Protein AF-A0A1V4S0Z2-F1 (afdb_monomer)

Sequence (127 aa):
MTGLERYRDAIRDYSRVIELDPMSGGSYNNLAWLLATARDPRYRDCKKAIALARKALEIGKNGAWIDTLAAAHAECGAFKEAIKIEKEAYGKSNPPNKNFLKRLHMYKKRMSYAQLHENGNLSRKIL

Secondary structure (DSSP, 8-state):
--HHHHHHHHHHHHHHHHHH-TT-HHHHHHHHHHHHH-SSGGG--HHHHHHHHHHHHHH---HHHHHHHHHHHHHTT-HHHHHHHHHHHHHT-SS--HHHHHHHHHHHTT--HHHHHHHHHHTTS--

Mean predicted aligned error: 4.95 Å

Radius of gyration: 14.75 Å; Cα contacts (8 Å, |Δi|>4): 180; chains: 1; bounding box: 45×26×34 Å

Nearest PDB structures (foldseek):
  7bev-assembly1_A  TM=8.704E-01  e=2.201E-01  Homo sapiens
  7dkh-assembly2_E  TM=8.046E-01  e=1.710E-01  Saccharomyces cerevisiae S288C
  7xn7-assembly1_q  TM=7.884E-01  e=2.315E-01  Komagataella phaffii
  8sxg-assembly1_C  TM=7.238E-01  e=2.201E-01  Pseudomonas aeruginosa
  3ly8-assembly1_A-2  TM=4.702E-01  e=3.539E+00  Escherichia coli str. K-12 substr. MG1655

pLDDT: mean 90.62, std 14.02, range [41.09, 98.81]

Solvent-accessible surface area (backbone atoms only — not comparable to full-atom values): 6378 Å² total; per-residue (Å²): 132,59,78,67,57,54,51,56,51,48,50,51,52,32,52,51,45,39,74,76,36,82,78,43,29,67,38,30,30,54,47,10,38,43,19,21,47,34,78,54,68,91,56,45,38,27,69,59,8,36,55,28,15,51,52,12,48,75,67,48,83,52,31,72,48,38,36,32,31,14,44,5,30,26,52,65,66,40,26,72,60,14,37,57,36,23,51,53,15,34,74,59,33,82,76,73,45,66,66,42,55,53,49,38,53,33,25,75,70,71,42,33,56,52,55,54,47,51,54,59,49,54,65,64,72,79,112

Foldseek 3Di:
DPVVVVLVVLLVVLVVCCVVPVLPLVSLQVLLLCLLQPLDVVSHDLVSSLVSLVSSVVNDDALSSLLSNLSSCLSVLVLVVSLVSLVVSQVRDVVGDVVSVVVNVCSVVSHHNNNVSVVVVVVVVVD

Structure (mmCIF, N/CA/C/O backbone):
data_AF-A0A1V4S0Z2-F1
#
_entry.id   AF-A0A1V4S0Z2-F1
#
loop_
_atom_site.group_PDB
_atom_site.id
_atom_site.type_symbol
_atom_site.label_atom_id
_atom_site.label_alt_id
_atom_site.label_comp_id
_atom_site.label_asym_id
_atom_site.label_entity_id
_atom_site.label_seq_id
_atom_site.pdbx_PDB_ins_code
_atom_site.Cartn_x
_atom_site.Cartn_y
_atom_site.Cartn_z
_atom_site.occupancy
_atom_site.B_iso_or_equiv
_atom_site.auth_seq_id
_atom_site.auth_comp_id
_atom_site.auth_asym_id
_atom_site.auth_atom_id
_atom_site.pdbx_PDB_model_num
ATOM 1 N N . MET A 1 1 ? -11.683 11.457 -20.733 1.00 47.56 1 MET A N 1
ATOM 2 C CA . MET A 1 1 ? -11.264 10.243 -20.011 1.00 47.56 1 MET A CA 1
ATOM 3 C C . MET A 1 1 ? -11.962 10.162 -18.671 1.00 47.56 1 MET A C 1
ATOM 5 O O . MET A 1 1 ? -11.766 11.034 -17.827 1.00 47.56 1 MET A O 1
ATOM 9 N N . THR A 1 2 ? -12.808 9.154 -18.480 1.00 56.75 2 THR A N 1
ATOM 10 C CA . THR A 1 2 ? -13.411 8.899 -17.161 1.00 56.75 2 THR A CA 1
ATOM 11 C C . THR A 1 2 ? -12.348 8.335 -16.209 1.00 56.75 2 THR A C 1
ATOM 13 O O . THR A 1 2 ? -11.296 7.864 -16.642 1.00 56.75 2 THR A O 1
ATOM 16 N N . GLY A 1 3 ? -12.594 8.346 -14.896 1.00 61.47 3 GLY A N 1
ATOM 17 C CA . GLY A 1 3 ? -11.672 7.723 -13.932 1.00 61.47 3 GLY A CA 1
ATOM 18 C C . GLY A 1 3 ? -11.399 6.230 -14.200 1.00 61.47 3 GLY A C 1
ATOM 19 O O . GLY A 1 3 ? -10.380 5.718 -13.753 1.00 61.47 3 GLY A O 1
ATOM 20 N N . LEU A 1 4 ? -12.273 5.552 -14.957 1.00 61.75 4 LEU A N 1
ATOM 21 C CA . LEU A 1 4 ? -12.174 4.129 -15.295 1.00 61.75 4 LEU A CA 1
ATOM 22 C C . LEU A 1 4 ? -11.071 3.826 -16.311 1.00 61.75 4 LEU A C 1
ATOM 24 O O . LEU A 1 4 ? -10.315 2.877 -16.115 1.00 61.75 4 LEU A O 1
ATOM 28 N N . GLU A 1 5 ? -10.974 4.629 -17.371 1.00 72.69 5 GLU A N 1
ATOM 29 C CA . GLU A 1 5 ? -9.925 4.487 -18.391 1.00 72.69 5 GLU A CA 1
ATOM 30 C C . GLU A 1 5 ? -8.553 4.698 -17.748 1.00 72.69 5 GLU A C 1
ATOM 32 O O . GLU A 1 5 ? -7.651 3.879 -17.900 1.00 72.69 5 GLU A O 1
ATOM 37 N N . ARG A 1 6 ? -8.460 5.697 -16.861 1.00 82.06 6 ARG A N 1
ATOM 38 C CA . ARG A 1 6 ? -7.227 6.021 -16.138 1.00 82.06 6 ARG A CA 1
ATOM 39 C C . ARG A 1 6 ? -6.715 4.886 -15.248 1.00 82.06 6 ARG A C 1
ATOM 41 O O . ARG A 1 6 ? -5.504 4.736 -15.140 1.00 82.06 6 ARG A O 1
ATOM 48 N N . TYR A 1 7 ? -7.587 4.101 -14.605 1.00 90.44 7 TYR A N 1
ATOM 49 C CA . TYR A 1 7 ? -7.133 2.963 -13.791 1.00 90.44 7 TYR A CA 1
ATOM 50 C C . TYR A 1 7 ? -6.577 1.832 -14.649 1.00 90.44 7 TYR A C 1
ATOM 52 O O . TYR A 1 7 ? -5.514 1.301 -14.337 1.00 90.44 7 TYR A O 1
ATOM 60 N N . ARG A 1 8 ? -7.274 1.476 -15.733 1.00 93.00 8 ARG A N 1
ATOM 61 C CA . ARG A 1 8 ? -6.828 0.417 -16.643 1.00 93.00 8 ARG A CA 1
ATOM 62 C C . ARG A 1 8 ? -5.501 0.777 -17.305 1.00 93.00 8 ARG A C 1
ATOM 64 O O . ARG A 1 8 ? -4.593 -0.051 -17.301 1.00 93.00 8 ARG A O 1
ATOM 71 N N . ASP A 1 9 ? -5.392 1.995 -17.831 1.00 93.69 9 ASP A N 1
ATOM 72 C CA . ASP A 1 9 ? -4.164 2.473 -18.466 1.00 93.69 9 ASP A CA 1
ATOM 73 C C . ASP A 1 9 ? -3.010 2.509 -17.461 1.00 93.69 9 ASP A C 1
ATOM 75 O O . ASP A 1 9 ? -1.963 1.932 -17.726 1.00 93.69 9 ASP A O 1
ATOM 79 N N . ALA A 1 10 ? -3.226 3.043 -16.254 1.00 94.88 10 ALA A N 1
ATOM 80 C CA . ALA A 1 10 ? -2.191 3.054 -15.222 1.00 94.88 10 ALA A CA 1
ATOM 81 C C . ALA A 1 10 ? -1.739 1.641 -14.813 1.00 94.88 10 ALA A C 1
ATOM 83 O O . ALA A 1 10 ? -0.545 1.407 -14.639 1.00 94.88 10 ALA A O 1
ATOM 84 N N . ILE A 1 11 ? -2.665 0.683 -14.676 1.00 96.56 11 ILE A N 1
ATOM 85 C CA . ILE A 1 11 ? -2.306 -0.714 -14.387 1.00 96.56 11 ILE A CA 1
ATOM 86 C C . ILE A 1 11 ? -1.428 -1.277 -15.503 1.00 96.56 11 ILE A C 1
ATOM 88 O O . ILE A 1 11 ? -0.401 -1.889 -15.203 1.00 96.56 11 ILE A O 1
ATOM 92 N N . ARG A 1 12 ? -1.810 -1.075 -16.771 1.00 96.69 12 ARG A N 1
ATOM 93 C CA . ARG A 1 12 ? -1.026 -1.533 -17.924 1.00 96.69 12 ARG A CA 1
ATOM 94 C C . ARG A 1 12 ? 0.363 -0.903 -17.913 1.00 96.69 12 ARG A C 1
ATOM 96 O O . ARG A 1 12 ? 1.349 -1.624 -18.020 1.00 96.69 12 ARG A O 1
ATOM 103 N N . ASP A 1 13 ? 0.437 0.410 -17.745 1.00 97.31 13 ASP A N 1
ATOM 104 C CA . ASP A 1 13 ? 1.681 1.161 -17.866 1.00 97.31 13 ASP A CA 1
ATOM 105 C C . ASP A 1 13 ? 2.660 0.797 -16.738 1.00 97.31 13 ASP A C 1
ATOM 107 O O . ASP A 1 13 ? 3.814 0.474 -17.015 1.00 97.31 13 ASP A O 1
ATOM 111 N N . TYR A 1 14 ? 2.208 0.721 -15.477 1.00 97.81 14 TYR A N 1
ATOM 112 C CA . TYR A 1 14 ? 3.071 0.262 -14.379 1.00 97.81 14 TYR A CA 1
ATOM 113 C C . TYR A 1 14 ? 3.495 -1.198 -14.536 1.00 97.81 14 TYR A C 1
ATOM 115 O O . TYR A 1 14 ? 4.643 -1.527 -14.246 1.00 97.81 14 TYR A O 1
ATOM 123 N N . SER A 1 15 ? 2.596 -2.069 -15.009 1.00 97.62 15 SER A N 1
ATOM 124 C CA . SER A 1 15 ? 2.943 -3.474 -15.266 1.00 97.62 15 SER A CA 1
ATOM 125 C C . SER A 1 15 ? 4.021 -3.575 -16.344 1.00 97.62 15 SER A C 1
ATOM 127 O O . SER A 1 15 ? 4.988 -4.311 -16.173 1.00 97.62 15 SER A O 1
ATOM 129 N N . ARG A 1 16 ? 3.918 -2.765 -17.405 1.00 98.12 16 ARG A N 1
ATOM 130 C CA . ARG A 1 16 ? 4.915 -2.725 -18.473 1.00 98.12 16 ARG A CA 1
ATOM 131 C C . ARG A 1 16 ? 6.270 -2.211 -17.991 1.00 98.12 16 ARG A C 1
ATOM 133 O O . ARG A 1 16 ? 7.293 -2.755 -18.391 1.00 98.12 16 ARG A O 1
ATOM 140 N N . VAL A 1 17 ? 6.296 -1.196 -17.126 1.00 97.50 17 VAL A N 1
ATOM 141 C CA . VAL A 1 17 ? 7.556 -0.725 -16.530 1.00 97.50 17 VAL A CA 1
ATOM 142 C C . VAL A 1 17 ? 8.188 -1.814 -15.670 1.00 97.50 17 VAL A C 1
ATOM 144 O O . VAL A 1 17 ? 9.385 -2.020 -15.777 1.00 97.50 17 VAL A O 1
ATOM 147 N N . ILE A 1 18 ? 7.407 -2.548 -14.875 1.00 98.00 18 ILE A N 1
ATOM 148 C CA . ILE A 1 18 ? 7.921 -3.656 -14.053 1.00 98.00 18 ILE A CA 1
ATOM 149 C C . ILE A 1 18 ? 8.520 -4.780 -14.915 1.00 98.00 18 ILE A C 1
ATOM 151 O O . ILE A 1 18 ? 9.538 -5.356 -14.542 1.00 98.00 18 ILE A O 1
ATOM 155 N N . GLU A 1 19 ? 7.909 -5.092 -16.061 1.00 97.56 19 GLU A N 1
ATOM 156 C CA . GLU A 1 19 ? 8.458 -6.065 -17.016 1.00 97.56 19 GLU A CA 1
ATOM 157 C C . GLU A 1 19 ? 9.792 -5.608 -17.620 1.00 97.56 19 GLU A C 1
ATOM 159 O O . GLU A 1 19 ? 10.689 -6.425 -17.814 1.00 97.56 19 GLU A O 1
ATOM 164 N N . LEU A 1 20 ? 9.910 -4.317 -17.944 1.0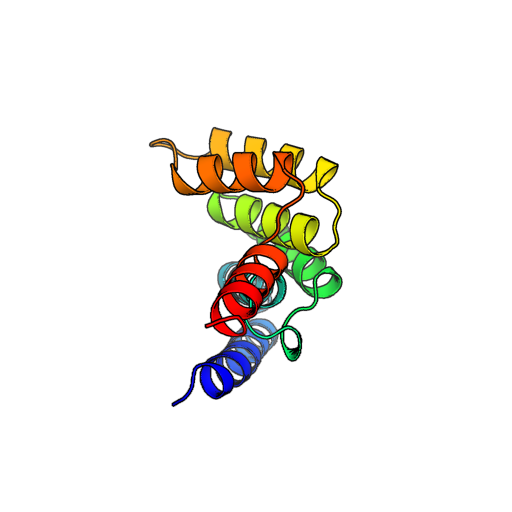0 98.12 20 LEU A N 1
ATOM 165 C CA . LEU A 1 20 ? 11.100 -3.740 -18.575 1.00 98.12 20 LEU A CA 1
ATOM 166 C C . LEU A 1 20 ? 12.223 -3.446 -17.570 1.00 98.12 20 LEU A C 1
ATOM 168 O O . LEU A 1 20 ? 13.396 -3.585 -17.903 1.00 98.12 20 LEU A O 1
ATOM 172 N N . ASP A 1 21 ? 11.862 -3.044 -16.356 1.00 96.81 21 ASP A N 1
ATOM 173 C CA . ASP A 1 21 ? 12.754 -2.729 -15.245 1.00 96.81 21 ASP A CA 1
ATOM 174 C C . ASP A 1 21 ? 12.221 -3.355 -13.939 1.00 96.81 21 ASP A C 1
ATOM 176 O O . ASP A 1 21 ? 11.485 -2.721 -13.166 1.00 96.81 21 ASP A O 1
ATOM 180 N N . PRO A 1 22 ? 12.633 -4.600 -13.637 1.00 96.88 22 PRO A N 1
ATOM 181 C CA . PRO A 1 22 ? 12.268 -5.281 -12.398 1.00 96.88 22 PRO A CA 1
ATOM 182 C C . PRO A 1 22 ? 12.822 -4.626 -11.124 1.00 96.88 22 PRO A C 1
ATOM 184 O O . PRO A 1 22 ? 12.429 -5.035 -10.029 1.00 96.88 22 PRO A O 1
ATOM 187 N N . MET A 1 23 ? 13.708 -3.630 -11.238 1.00 97.25 23 MET A N 1
ATOM 188 C CA . MET A 1 23 ? 14.247 -2.853 -10.118 1.00 97.25 23 MET A CA 1
ATOM 189 C C . MET A 1 23 ? 13.499 -1.528 -9.908 1.00 97.25 23 MET A C 1
ATOM 191 O O . MET A 1 23 ? 13.847 -0.748 -9.019 1.00 97.25 23 MET A O 1
ATOM 195 N N . SER A 1 24 ? 12.414 -1.289 -10.649 1.00 96.44 24 SER A N 1
ATOM 196 C CA . SER A 1 24 ? 11.587 -0.089 -10.524 1.00 96.44 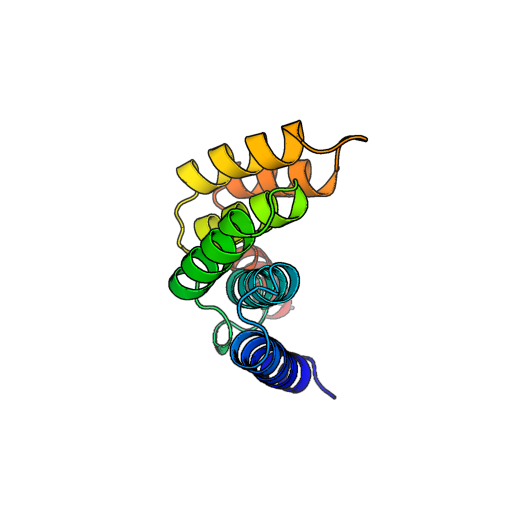24 SER A CA 1
ATOM 197 C C . SER A 1 24 ? 10.688 -0.120 -9.277 1.00 96.44 24 SER A C 1
ATOM 199 O O . SER A 1 24 ? 9.469 -0.301 -9.357 1.00 96.44 24 SER A O 1
ATOM 201 N N . GLY A 1 25 ? 11.265 0.092 -8.088 1.00 97.25 25 GLY A N 1
ATOM 202 C CA . GLY A 1 25 ? 10.531 0.070 -6.809 1.00 97.25 25 GLY A CA 1
ATOM 203 C C . GLY A 1 25 ? 9.342 1.043 -6.760 1.00 97.25 25 GLY A C 1
ATOM 204 O O . GLY A 1 25 ? 8.285 0.718 -6.217 1.00 97.25 25 GLY A O 1
ATOM 205 N N . GLY A 1 26 ? 9.467 2.203 -7.413 1.00 97.12 26 GLY A N 1
ATOM 206 C CA . GLY A 1 26 ? 8.376 3.170 -7.542 1.00 97.12 26 GLY A CA 1
ATOM 207 C C . GLY A 1 26 ? 7.169 2.626 -8.313 1.00 97.12 26 GLY A C 1
ATOM 208 O O . GLY A 1 26 ? 6.033 2.868 -7.908 1.00 97.12 26 GLY A O 1
ATOM 209 N N . SER A 1 27 ? 7.390 1.843 -9.372 1.00 97.94 27 SER A N 1
ATOM 210 C CA . SER A 1 27 ? 6.310 1.254 -10.179 1.00 97.94 27 SER A CA 1
ATOM 211 C C . SER A 1 27 ? 5.574 0.155 -9.419 1.00 97.94 27 SER A C 1
ATOM 213 O O . SER A 1 27 ? 4.342 0.134 -9.414 1.00 97.94 27 SER A O 1
ATOM 215 N N . TYR A 1 28 ? 6.310 -0.689 -8.684 1.00 98.62 28 TYR A N 1
ATOM 216 C CA . TYR A 1 28 ? 5.716 -1.645 -7.745 1.00 98.62 28 TYR A CA 1
ATOM 217 C C . TYR A 1 28 ? 4.840 -0.942 -6.705 1.00 98.62 28 TYR A C 1
ATOM 219 O O . TYR A 1 28 ? 3.692 -1.338 -6.496 1.00 98.62 28 TYR A O 1
ATOM 227 N N . ASN A 1 29 ? 5.350 0.131 -6.093 1.00 98.56 29 ASN A N 1
ATOM 228 C CA . ASN A 1 29 ? 4.606 0.910 -5.110 1.00 98.56 29 ASN A CA 1
ATOM 229 C C . ASN A 1 29 ? 3.338 1.539 -5.706 1.00 98.56 29 ASN A C 1
ATOM 231 O O . ASN A 1 29 ? 2.260 1.425 -5.130 1.00 98.56 29 ASN A O 1
ATOM 235 N N . ASN A 1 30 ? 3.444 2.192 -6.863 1.00 98.00 30 ASN A N 1
ATOM 236 C CA . ASN A 1 30 ? 2.313 2.887 -7.474 1.00 98.00 30 ASN A CA 1
ATOM 237 C C . ASN A 1 30 ? 1.210 1.918 -7.908 1.00 98.00 30 ASN A C 1
ATOM 239 O O . ASN A 1 30 ? 0.027 2.199 -7.698 1.00 98.00 30 ASN A O 1
ATOM 243 N N . LEU A 1 31 ? 1.586 0.757 -8.453 1.00 98.31 31 LEU A N 1
ATOM 244 C CA . LEU A 1 31 ? 0.629 -0.291 -8.781 1.00 98.31 31 LEU A CA 1
ATOM 245 C C . LEU A 1 31 ? -0.017 -0.869 -7.516 1.00 98.31 31 LEU A C 1
ATOM 247 O O . LEU A 1 31 ? -1.234 -1.031 -7.478 1.00 98.31 31 LEU A O 1
ATOM 251 N N . ALA A 1 32 ? 0.763 -1.120 -6.460 1.00 98.56 32 ALA A N 1
ATOM 252 C CA . ALA A 1 32 ? 0.233 -1.582 -5.179 1.00 98.56 32 ALA A CA 1
ATOM 253 C C . ALA A 1 32 ? -0.772 -0.590 -4.576 1.00 98.56 32 ALA A C 1
ATOM 255 O O . ALA A 1 32 ? -1.860 -0.985 -4.161 1.00 98.56 32 ALA A O 1
ATOM 256 N N . TRP A 1 33 ? -0.438 0.703 -4.575 1.00 97.75 33 TRP A N 1
ATOM 257 C CA . TRP A 1 33 ? -1.315 1.762 -4.083 1.00 97.75 33 TRP A CA 1
ATOM 258 C C . TRP A 1 33 ? -2.627 1.819 -4.865 1.00 97.75 33 TRP A C 1
ATOM 260 O O . TRP A 1 33 ? -3.701 1.891 -4.265 1.00 97.75 33 TRP A O 1
ATOM 270 N N . LEU A 1 34 ? -2.563 1.741 -6.198 1.00 96.88 34 LEU A N 1
ATOM 271 C CA . LEU A 1 34 ? -3.749 1.712 -7.053 1.00 96.88 34 LEU A CA 1
ATOM 272 C C . LEU A 1 34 ? -4.637 0.514 -6.703 1.00 96.88 34 LEU A C 1
ATOM 274 O O . LEU A 1 34 ? -5.818 0.700 -6.417 1.00 96.88 34 LEU A O 1
ATOM 278 N N . LEU A 1 35 ? -4.066 -0.691 -6.657 1.00 97.31 35 LEU A N 1
ATOM 279 C CA . LEU A 1 35 ? -4.809 -1.920 -6.368 1.00 97.31 35 LEU A CA 1
ATOM 280 C C . LEU A 1 35 ? -5.359 -1.975 -4.932 1.00 97.31 35 LEU A C 1
ATOM 282 O O . LEU A 1 35 ? -6.319 -2.696 -4.677 1.00 97.31 35 LEU A O 1
ATOM 286 N N . ALA A 1 36 ? -4.789 -1.222 -3.990 1.00 97.06 36 ALA A N 1
ATOM 287 C CA . ALA A 1 36 ? -5.302 -1.123 -2.623 1.00 97.06 36 ALA A CA 1
ATOM 288 C C . ALA A 1 36 ? -6.392 -0.051 -2.456 1.00 97.06 36 ALA A C 1
ATOM 290 O O . ALA A 1 36 ? -7.238 -0.163 -1.572 1.00 97.06 36 ALA A O 1
ATOM 291 N N . THR A 1 37 ? -6.364 1.015 -3.262 1.00 94.56 37 THR A N 1
ATOM 292 C CA . THR A 1 37 ? -7.145 2.239 -2.993 1.00 94.56 37 THR A CA 1
ATOM 293 C C . THR A 1 37 ? -8.100 2.645 -4.111 1.00 94.56 37 THR A C 1
ATOM 295 O O . THR A 1 37 ? -8.808 3.644 -3.970 1.00 94.56 37 THR A O 1
ATOM 298 N N . ALA A 1 38 ? -8.158 1.894 -5.216 1.00 93.25 38 ALA A N 1
ATOM 299 C CA . ALA A 1 38 ? -9.042 2.207 -6.332 1.00 93.25 38 ALA A CA 1
ATOM 300 C C . ALA A 1 38 ? -10.500 2.358 -5.873 1.00 93.25 38 ALA A C 1
ATOM 302 O O . ALA A 1 38 ? -11.058 1.517 -5.165 1.00 93.25 38 ALA A O 1
ATOM 303 N N . ARG A 1 39 ? -11.151 3.439 -6.315 1.00 89.62 39 ARG A N 1
ATOM 304 C CA . ARG A 1 39 ? -12.547 3.714 -5.956 1.00 89.62 39 ARG A CA 1
ATOM 305 C C . ARG A 1 39 ? -13.499 2.650 -6.493 1.00 89.62 39 ARG A C 1
ATOM 307 O O . ARG A 1 39 ? -14.477 2.309 -5.833 1.00 89.62 39 ARG A O 1
ATOM 314 N N . ASP A 1 40 ? -13.217 2.152 -7.690 1.00 88.44 40 ASP A N 1
ATOM 315 C CA . ASP A 1 40 ? -13.978 1.078 -8.314 1.00 88.44 40 ASP A CA 1
ATOM 316 C C . ASP A 1 40 ? -13.454 -0.285 -7.820 1.00 88.44 40 ASP A C 1
ATOM 318 O O . ASP A 1 40 ? -12.275 -0.587 -8.038 1.00 88.44 40 ASP A O 1
ATOM 322 N N . PRO A 1 41 ? -14.308 -1.110 -7.183 1.00 89.81 41 PRO A N 1
ATOM 323 C CA . PRO A 1 41 ? -13.922 -2.416 -6.655 1.00 89.81 41 PRO A CA 1
ATOM 324 C C . PRO A 1 41 ? -13.303 -3.359 -7.690 1.00 89.81 41 PRO A C 1
ATOM 326 O O . PRO A 1 41 ? -12.494 -4.202 -7.324 1.00 89.81 41 PRO A O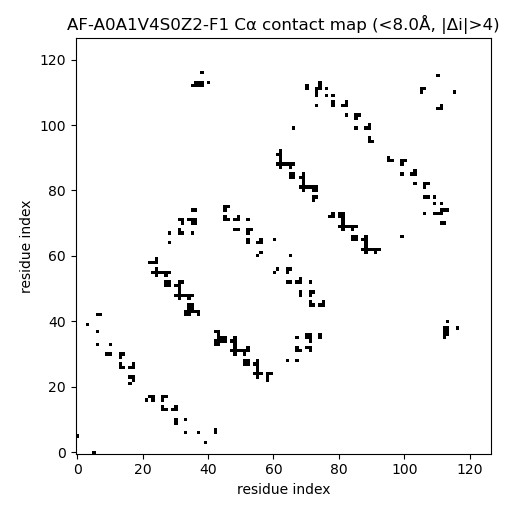 1
ATOM 329 N N . ARG A 1 42 ? -13.628 -3.209 -8.982 1.00 91.88 42 ARG A N 1
ATOM 330 C CA . ARG A 1 42 ? -13.102 -4.075 -10.054 1.00 91.88 42 ARG A CA 1
ATOM 331 C C . ARG A 1 42 ? -11.592 -3.962 -10.244 1.00 91.88 42 ARG A C 1
ATOM 333 O O . ARG A 1 42 ? -10.990 -4.854 -10.830 1.00 91.88 42 ARG A O 1
ATOM 340 N N . TYR A 1 43 ? -10.996 -2.862 -9.789 1.00 94.25 43 TYR A N 1
ATOM 341 C CA . TYR A 1 43 ? -9.554 -2.634 -9.853 1.00 94.25 43 TYR A CA 1
ATOM 342 C C . TYR A 1 43 ? -8.866 -2.835 -8.505 1.00 94.25 43 TYR A C 1
ATOM 344 O O . TYR A 1 43 ? -7.670 -2.572 -8.403 1.00 94.25 43 TYR A O 1
ATOM 352 N N . ARG A 1 44 ? -9.593 -3.273 -7.469 1.00 94.12 44 ARG A N 1
ATOM 353 C CA . ARG A 1 44 ? -8.986 -3.596 -6.182 1.00 94.12 44 ARG A CA 1
ATOM 354 C C . ARG A 1 44 ? -8.576 -5.059 -6.138 1.00 94.12 44 ARG A C 1
ATOM 356 O O . ARG A 1 44 ? -9.354 -5.947 -6.465 1.00 94.12 44 ARG A O 1
ATOM 363 N N . ASP A 1 45 ? -7.346 -5.297 -5.705 1.00 97.38 45 ASP A N 1
ATOM 364 C CA . ASP A 1 45 ? -6.810 -6.631 -5.447 1.00 97.38 45 ASP A CA 1
ATOM 365 C C . ASP A 1 45 ? -5.817 -6.528 -4.295 1.00 97.38 45 ASP A C 1
ATOM 367 O O . ASP A 1 45 ? -4.637 -6.211 -4.468 1.00 97.38 45 ASP A O 1
ATOM 371 N N . CYS A 1 46 ? -6.321 -6.770 -3.089 1.00 97.50 46 CYS A N 1
ATOM 372 C CA . CYS A 1 46 ? -5.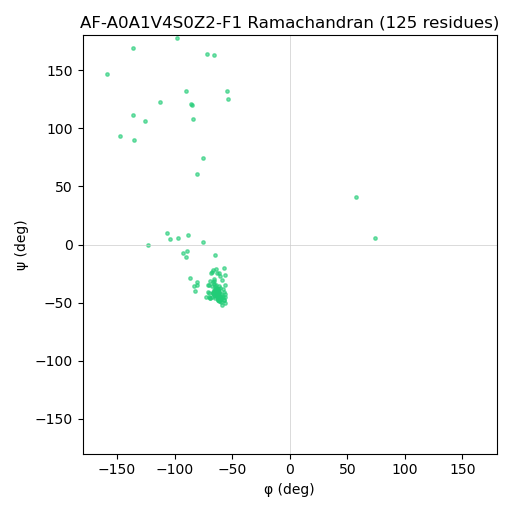550 -6.567 -1.875 1.00 97.50 46 CYS A CA 1
ATOM 373 C C . CYS A 1 46 ? -4.360 -7.542 -1.775 1.00 97.50 46 CYS A C 1
ATOM 375 O O . CYS A 1 46 ? -3.286 -7.166 -1.304 1.00 97.50 46 CYS A O 1
ATOM 377 N N . LYS A 1 47 ? -4.498 -8.779 -2.279 1.00 98.50 47 LYS A N 1
ATOM 378 C CA . LYS A 1 47 ? -3.429 -9.789 -2.231 1.00 98.50 47 LYS A CA 1
ATOM 379 C C . LYS A 1 47 ? -2.290 -9.398 -3.163 1.00 98.50 47 LYS A C 1
ATOM 381 O O . LYS A 1 47 ? -1.128 -9.408 -2.751 1.00 98.50 47 LYS A O 1
ATOM 386 N N . LYS A 1 48 ? -2.624 -8.994 -4.391 1.00 98.56 48 LYS A N 1
ATOM 387 C CA . LYS A 1 48 ? -1.639 -8.493 -5.353 1.00 98.56 48 LYS A CA 1
ATOM 388 C C . LYS A 1 48 ? -1.000 -7.194 -4.866 1.00 98.56 48 LYS A C 1
ATOM 390 O O . LYS A 1 48 ? 0.217 -7.051 -4.964 1.00 98.56 48 LYS A O 1
ATOM 395 N N . ALA A 1 49 ? -1.776 -6.290 -4.268 1.00 98.69 49 ALA A N 1
ATOM 396 C CA . ALA A 1 49 ? -1.255 -5.063 -3.671 1.00 98.69 49 ALA A CA 1
ATOM 397 C C . ALA A 1 49 ? -0.223 -5.344 -2.565 1.00 98.69 49 ALA A C 1
ATOM 399 O O . ALA A 1 49 ? 0.843 -4.733 -2.568 1.00 98.69 49 ALA A O 1
ATOM 400 N N . ILE A 1 50 ? -0.481 -6.303 -1.664 1.00 98.81 50 ILE A N 1
ATOM 401 C CA . ILE A 1 50 ? 0.485 -6.698 -0.623 1.00 98.81 50 ILE A CA 1
ATOM 402 C C . ILE A 1 50 ? 1.778 -7.227 -1.253 1.00 98.81 50 ILE A C 1
ATOM 404 O O . ILE A 1 50 ? 2.863 -6.824 -0.835 1.00 98.81 50 ILE A O 1
ATOM 408 N N . ALA A 1 51 ? 1.681 -8.114 -2.248 1.00 98.75 51 ALA A N 1
ATOM 409 C CA . ALA A 1 51 ? 2.855 -8.692 -2.902 1.00 98.75 51 ALA A CA 1
ATOM 410 C C . ALA A 1 51 ? 3.724 -7.613 -3.571 1.00 98.75 51 ALA A C 1
ATOM 412 O O . ALA A 1 51 ? 4.934 -7.560 -3.354 1.00 98.75 51 ALA A O 1
ATOM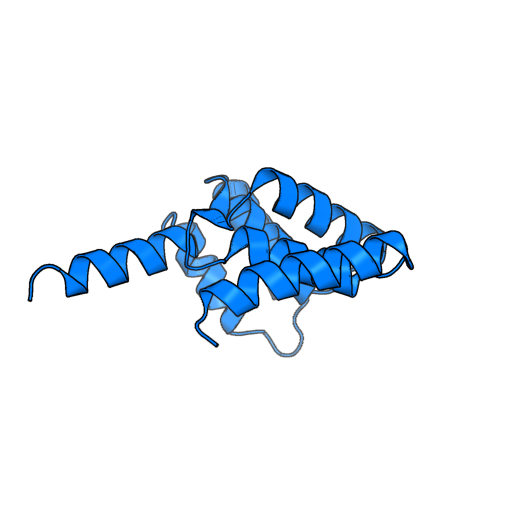 413 N N . LEU A 1 52 ? 3.098 -6.703 -4.319 1.00 98.75 52 LEU A N 1
ATOM 414 C CA . LEU A 1 52 ? 3.786 -5.604 -4.995 1.00 98.75 52 LEU A CA 1
ATOM 415 C C . LEU A 1 52 ? 4.381 -4.597 -4.001 1.00 98.75 52 LEU A C 1
ATOM 417 O O . LEU A 1 52 ? 5.526 -4.186 -4.165 1.00 98.75 52 LEU A O 1
ATOM 421 N N . ALA A 1 53 ? 3.656 -4.239 -2.936 1.00 98.75 53 ALA A N 1
ATOM 422 C CA . ALA A 1 53 ? 4.167 -3.339 -1.903 1.00 98.75 53 ALA A CA 1
ATOM 423 C C . ALA A 1 53 ? 5.380 -3.938 -1.174 1.00 98.75 53 ALA A C 1
ATOM 425 O O . ALA A 1 53 ? 6.349 -3.233 -0.902 1.00 98.75 53 ALA A O 1
ATOM 426 N N . ARG A 1 54 ? 5.369 -5.250 -0.896 1.00 98.56 54 ARG A N 1
ATOM 427 C CA . ARG A 1 54 ? 6.545 -5.949 -0.353 1.00 98.56 54 ARG A CA 1
ATOM 428 C C . ARG A 1 54 ? 7.716 -5.894 -1.322 1.00 98.56 54 ARG A C 1
ATOM 430 O O . ARG A 1 54 ? 8.817 -5.571 -0.889 1.00 98.56 54 ARG A O 1
ATOM 437 N N . LYS A 1 55 ? 7.470 -6.114 -2.616 1.00 98.44 55 LYS A N 1
ATOM 438 C CA . LYS A 1 55 ? 8.526 -6.038 -3.626 1.00 98.44 55 LYS A CA 1
ATOM 439 C C . LYS A 1 55 ? 9.137 -4.640 -3.729 1.00 98.44 55 LYS A C 1
ATOM 441 O O . LYS A 1 55 ? 10.355 -4.512 -3.798 1.00 98.44 55 LYS A O 1
ATOM 446 N N . ALA A 1 56 ? 8.316 -3.591 -3.654 1.00 98.44 56 ALA A N 1
ATOM 447 C CA . ALA A 1 56 ? 8.807 -2.218 -3.568 1.00 98.44 56 ALA A CA 1
ATOM 448 C C . ALA A 1 56 ? 9.728 -2.028 -2.350 1.00 98.44 56 ALA A C 1
ATOM 450 O O . ALA A 1 56 ? 10.810 -1.466 -2.485 1.00 98.44 56 ALA A O 1
ATOM 451 N N . LEU A 1 57 ? 9.332 -2.551 -1.183 1.00 98.12 57 LEU A N 1
ATOM 452 C CA . LEU A 1 57 ? 10.100 -2.443 0.062 1.00 98.12 57 LEU A CA 1
ATOM 453 C C . LEU A 1 57 ? 11.412 -3.240 0.079 1.00 98.12 57 LEU A C 1
ATOM 455 O O . LEU A 1 57 ? 12.318 -2.865 0.822 1.00 98.12 57 LEU A O 1
ATOM 459 N N . GLU A 1 58 ? 11.527 -4.304 -0.720 1.00 97.81 58 GLU A N 1
ATOM 460 C CA . GLU A 1 58 ? 12.801 -4.999 -0.962 1.00 97.81 58 GLU A CA 1
ATOM 461 C C . GLU A 1 58 ? 13.788 -4.122 -1.744 1.00 97.81 58 GLU A C 1
ATOM 463 O O . GLU A 1 58 ? 14.989 -4.179 -1.498 1.00 97.81 58 GLU A O 1
ATOM 468 N N . ILE A 1 59 ? 13.284 -3.304 -2.674 1.00 97.38 59 ILE A N 1
ATOM 469 C CA . ILE A 1 59 ? 14.096 -2.439 -3.541 1.00 97.38 59 ILE A CA 1
ATOM 470 C C . ILE A 1 59 ? 14.475 -1.135 -2.826 1.00 97.38 59 ILE A C 1
ATOM 472 O O . ILE A 1 59 ? 15.593 -0.643 -2.957 1.00 97.38 59 ILE A O 1
ATOM 476 N N . GLY A 1 60 ? 13.551 -0.550 -2.066 1.00 93.81 60 GLY A N 1
ATOM 477 C CA . GLY A 1 60 ? 13.780 0.690 -1.333 1.00 93.81 60 GLY A CA 1
ATOM 478 C C . GLY A 1 60 ? 12.792 0.854 -0.188 1.00 93.81 60 GLY A C 1
ATOM 479 O O . GLY A 1 60 ? 11.645 0.440 -0.272 1.00 93.81 60 GLY A O 1
ATOM 480 N N . LYS A 1 61 ? 13.212 1.468 0.920 1.00 91.88 61 LYS A N 1
ATOM 481 C CA . LYS A 1 61 ? 12.374 1.562 2.123 1.00 91.88 61 LYS A CA 1
ATOM 482 C C . LYS A 1 61 ? 12.220 3.004 2.590 1.00 91.88 61 LYS A C 1
ATOM 484 O O . LYS A 1 61 ? 13.122 3.569 3.200 1.00 91.88 61 LYS A O 1
ATOM 489 N N . ASN A 1 62 ? 11.039 3.579 2.369 1.00 92.88 62 ASN A N 1
ATOM 490 C CA . ASN A 1 62 ? 10.660 4.902 2.871 1.00 92.88 62 ASN A CA 1
ATOM 491 C C . ASN A 1 62 ? 9.233 4.892 3.451 1.00 92.88 62 ASN A C 1
ATOM 493 O O . ASN A 1 62 ? 8.488 3.927 3.281 1.00 92.88 62 ASN A O 1
ATOM 497 N N . GLY A 1 63 ? 8.854 5.970 4.146 1.00 95.12 63 GLY A N 1
ATOM 498 C CA . GLY A 1 63 ? 7.552 6.066 4.811 1.00 95.12 63 GLY A CA 1
ATOM 499 C C . GLY A 1 63 ? 6.353 5.895 3.870 1.00 95.12 63 GLY A C 1
ATOM 500 O O . GLY A 1 63 ? 5.399 5.223 4.239 1.00 95.12 63 GLY A O 1
ATOM 501 N N . ALA A 1 64 ? 6.410 6.426 2.644 1.00 95.50 64 ALA A N 1
ATOM 502 C CA . ALA A 1 64 ? 5.306 6.338 1.681 1.00 95.50 64 ALA A CA 1
ATOM 503 C C . ALA A 1 64 ? 5.085 4.914 1.142 1.00 95.50 64 ALA A C 1
ATOM 505 O O . ALA A 1 64 ? 3.957 4.518 0.849 1.00 95.50 64 ALA A O 1
ATOM 506 N N . TRP A 1 65 ? 6.145 4.116 1.029 1.00 97.56 65 TRP A N 1
ATOM 507 C CA . TRP A 1 65 ? 6.015 2.735 0.556 1.00 97.56 65 TRP A CA 1
ATOM 508 C C . TRP A 1 65 ? 5.539 1.798 1.671 1.00 97.56 65 TRP A C 1
ATOM 510 O O . TRP A 1 65 ? 4.768 0.870 1.431 1.00 97.56 65 TRP A O 1
ATOM 520 N N . ILE A 1 66 ? 5.919 2.087 2.918 1.00 98.38 66 ILE A N 1
ATOM 521 C CA . ILE A 1 66 ? 5.398 1.383 4.100 1.00 98.38 66 ILE A CA 1
ATOM 522 C C . ILE A 1 66 ? 3.906 1.694 4.283 1.00 98.38 66 ILE A C 1
ATOM 524 O O . ILE A 1 66 ? 3.110 0.792 4.525 1.00 98.38 66 ILE A O 1
ATOM 528 N N . ASP A 1 67 ? 3.517 2.951 4.091 1.00 98.25 67 ASP A N 1
ATOM 529 C CA . ASP A 1 67 ? 2.123 3.396 4.064 1.00 98.25 67 ASP A CA 1
ATOM 530 C C . ASP A 1 67 ? 1.284 2.663 3.001 1.00 98.25 67 ASP A C 1
ATOM 532 O O . ASP A 1 67 ? 0.166 2.218 3.262 1.00 98.25 67 ASP A O 1
ATOM 536 N N . THR A 1 68 ? 1.853 2.444 1.814 1.00 98.50 68 THR A N 1
ATOM 537 C CA . THR A 1 68 ? 1.196 1.660 0.758 1.00 98.50 68 THR A CA 1
ATOM 538 C C . THR A 1 68 ? 0.969 0.208 1.180 1.00 98.50 68 THR A C 1
ATOM 540 O O . THR A 1 68 ? -0.112 -0.342 0.956 1.00 98.50 68 THR A O 1
ATOM 543 N N . LEU A 1 69 ? 1.941 -0.411 1.860 1.00 98.75 69 LEU A N 1
ATOM 544 C CA . LEU A 1 69 ? 1.761 -1.746 2.430 1.00 98.75 69 LEU A CA 1
ATOM 545 C C . LEU A 1 69 ? 0.652 -1.762 3.499 1.00 98.75 69 LEU A C 1
ATOM 547 O O . LEU A 1 69 ? -0.152 -2.695 3.530 1.00 98.75 69 LEU A O 1
ATOM 551 N N . ALA A 1 70 ? 0.568 -0.736 4.351 1.00 98.62 70 ALA A N 1
ATOM 552 C CA . ALA A 1 70 ? -0.505 -0.621 5.337 1.00 98.62 70 ALA A CA 1
ATOM 553 C C . ALA A 1 70 ? -1.886 -0.507 4.672 1.00 98.62 70 ALA A C 1
ATOM 555 O O . ALA A 1 70 ? -2.816 -1.204 5.083 1.00 98.62 70 ALA A O 1
ATOM 556 N N . ALA A 1 71 ? -2.013 0.302 3.614 1.00 98.38 71 ALA A N 1
ATOM 557 C CA . ALA A 1 71 ? -3.243 0.414 2.832 1.00 98.38 71 ALA A CA 1
ATOM 558 C C . ALA A 1 71 ? -3.658 -0.923 2.201 1.00 98.38 71 ALA A C 1
ATOM 560 O O . ALA A 1 71 ? -4.827 -1.301 2.284 1.00 98.38 71 ALA A O 1
ATOM 561 N N . ALA A 1 72 ? -2.706 -1.680 1.648 1.00 98.56 72 ALA A N 1
ATOM 562 C CA . ALA A 1 72 ? -2.971 -3.000 1.080 1.00 98.56 72 ALA A CA 1
ATOM 563 C C . ALA A 1 72 ? -3.460 -4.010 2.138 1.00 98.56 72 ALA A C 1
ATOM 565 O O . ALA A 1 72 ? -4.416 -4.750 1.902 1.00 98.56 72 ALA A O 1
ATOM 566 N N . HIS A 1 73 ? -2.863 -4.002 3.336 1.00 98.69 73 HIS A N 1
ATOM 567 C CA . HIS A 1 73 ? -3.334 -4.815 4.462 1.00 98.69 73 HIS A CA 1
ATOM 568 C C . HIS A 1 73 ? -4.735 -4.401 4.939 1.00 98.69 73 HIS A C 1
ATOM 570 O O . HIS A 1 73 ? -5.567 -5.270 5.208 1.00 98.69 73 HIS A O 1
ATOM 576 N N . ALA A 1 74 ? -5.021 -3.097 5.015 1.00 98.25 74 ALA A N 1
ATOM 577 C CA . ALA A 1 74 ? -6.342 -2.595 5.391 1.00 98.25 74 ALA A CA 1
ATOM 578 C C . ALA A 1 74 ? -7.421 -3.018 4.386 1.00 98.25 74 ALA A C 1
ATOM 580 O O . ALA A 1 74 ? -8.516 -3.393 4.798 1.00 98.25 74 ALA A O 1
ATOM 581 N N . GLU A 1 75 ? -7.106 -3.018 3.088 1.00 97.44 75 GLU A N 1
ATOM 582 C CA . GLU A 1 75 ? -8.031 -3.470 2.045 1.00 97.44 75 GLU A CA 1
ATOM 583 C C . GLU A 1 75 ? -8.343 -4.971 2.132 1.00 97.44 75 GLU A C 1
ATOM 585 O O . GLU A 1 75 ? -9.470 -5.380 1.880 1.00 97.44 75 GLU A O 1
ATOM 590 N N . CYS A 1 76 ? -7.399 -5.800 2.592 1.00 97.38 76 CYS A N 1
ATOM 591 C CA . CYS A 1 76 ? -7.682 -7.204 2.922 1.00 97.38 76 CYS A CA 1
ATOM 592 C C . CYS A 1 76 ? -8.452 -7.387 4.247 1.00 97.38 76 CYS A C 1
ATOM 594 O O . CYS A 1 76 ? -8.648 -8.519 4.691 1.00 97.38 76 CYS A O 1
ATOM 596 N N . GLY A 1 77 ? -8.828 -6.308 4.941 1.00 96.75 77 GLY A N 1
ATOM 597 C CA . GLY A 1 77 ? -9.447 -6.366 6.267 1.00 96.75 77 GLY A CA 1
ATOM 598 C C . GLY A 1 77 ? -8.480 -6.717 7.407 1.00 96.75 77 GLY A C 1
ATOM 599 O O . GLY A 1 77 ? -8.907 -6.856 8.558 1.00 96.75 77 GLY A O 1
ATOM 600 N N . ALA A 1 78 ? -7.175 -6.816 7.129 1.00 98.19 78 ALA A N 1
ATOM 601 C CA . ALA A 1 78 ? -6.120 -7.090 8.105 1.00 98.19 78 ALA A CA 1
ATOM 602 C C . ALA A 1 78 ? -5.739 -5.809 8.873 1.00 98.19 78 ALA A C 1
ATOM 604 O O . ALA A 1 78 ? -4.613 -5.311 8.817 1.00 98.19 78 ALA A O 1
ATOM 605 N N . PHE A 1 79 ? -6.714 -5.229 9.578 1.00 97.94 79 PHE A N 1
ATOM 606 C CA . PHE A 1 79 ? -6.568 -3.919 10.220 1.00 97.94 79 PHE A CA 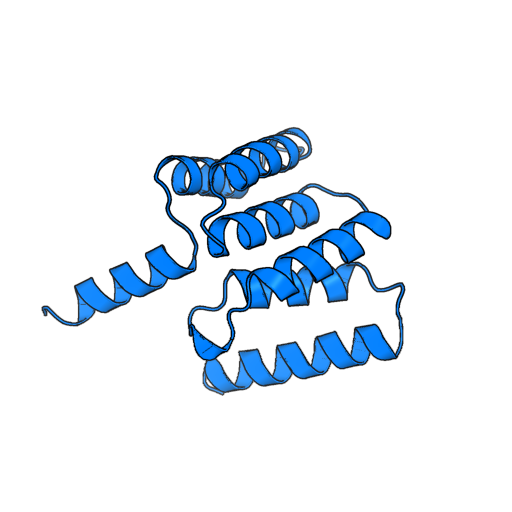1
ATOM 607 C C . PHE A 1 79 ? -5.544 -3.901 11.359 1.00 97.94 79 PHE A C 1
ATOM 609 O O . PHE A 1 79 ? -4.921 -2.867 11.590 1.00 97.94 79 PHE A O 1
ATOM 616 N N . LYS A 1 80 ? -5.337 -5.021 12.068 1.00 98.38 80 LYS A N 1
ATOM 617 C CA . LYS A 1 80 ? -4.320 -5.103 13.132 1.00 98.38 80 LYS A CA 1
ATOM 618 C C . LYS A 1 80 ? -2.920 -4.884 12.551 1.00 98.38 80 LYS A C 1
ATOM 620 O O . LYS A 1 80 ? -2.158 -4.059 13.056 1.00 98.38 80 LYS A O 1
ATOM 625 N N . GLU A 1 81 ? -2.620 -5.569 11.455 1.00 98.56 81 GLU A N 1
ATOM 626 C CA . GLU A 1 81 ? -1.380 -5.454 10.694 1.00 98.56 81 GLU A CA 1
ATOM 627 C C . GLU A 1 81 ? -1.260 -4.064 10.067 1.00 98.56 81 GLU A C 1
ATOM 629 O O . GLU A 1 81 ? -0.226 -3.418 10.230 1.00 98.56 81 GLU A O 1
ATOM 634 N N . ALA A 1 82 ? -2.327 -3.558 9.440 1.00 98.62 82 ALA A N 1
ATOM 635 C CA . ALA A 1 82 ? -2.344 -2.219 8.853 1.00 98.62 82 ALA A CA 1
ATOM 636 C C . ALA A 1 82 ? -1.995 -1.130 9.882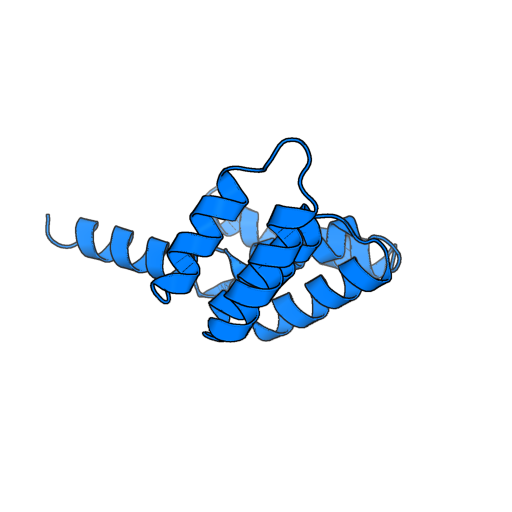 1.00 98.62 82 ALA A C 1
ATOM 638 O O . ALA A 1 82 ? -1.145 -0.288 9.621 1.00 98.62 82 ALA A O 1
ATOM 639 N N . ILE A 1 83 ? -2.571 -1.180 11.090 1.00 98.62 83 ILE A N 1
ATOM 640 C CA . ILE A 1 83 ? -2.263 -0.241 12.185 1.00 98.62 83 ILE A CA 1
ATOM 641 C C . ILE A 1 83 ? -0.791 -0.326 12.602 1.00 98.62 83 ILE A C 1
ATOM 643 O O . ILE A 1 83 ? -0.169 0.705 12.868 1.00 98.62 83 ILE A O 1
ATOM 647 N N . LYS A 1 84 ? -0.232 -1.539 12.703 1.00 98.69 84 LYS A N 1
ATOM 648 C CA . LYS A 1 84 ? 1.180 -1.739 13.063 1.00 98.69 84 LYS A CA 1
ATOM 649 C C . LYS A 1 84 ? 2.100 -1.108 12.015 1.00 98.69 84 L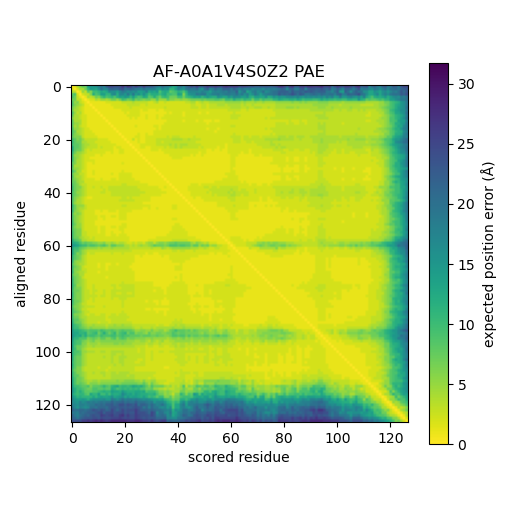YS A C 1
ATOM 651 O O . LYS A 1 84 ? 3.022 -0.386 12.380 1.00 98.69 84 LYS A O 1
ATOM 656 N N . ILE A 1 85 ? 1.825 -1.363 10.739 1.00 98.62 85 ILE A N 1
ATOM 657 C CA . ILE A 1 85 ? 2.636 -0.894 9.610 1.00 98.62 85 ILE A CA 1
ATOM 658 C C . ILE A 1 85 ? 2.500 0.628 9.439 1.00 98.62 85 ILE A C 1
ATOM 660 O O . ILE A 1 85 ? 3.499 1.321 9.285 1.00 98.62 85 ILE A O 1
ATOM 664 N N . GLU A 1 86 ? 1.295 1.181 9.575 1.00 98.31 86 GLU A N 1
ATOM 665 C CA . GLU A 1 86 ? 1.053 2.626 9.462 1.00 98.31 86 GLU A CA 1
ATOM 666 C C . GLU A 1 86 ? 1.771 3.426 10.563 1.00 98.31 86 GLU A C 1
ATOM 668 O O . GLU A 1 86 ? 2.271 4.526 10.328 1.00 98.31 86 GLU A O 1
ATOM 673 N N . LYS A 1 87 ? 1.886 2.864 11.777 1.00 98.12 87 LYS A N 1
ATOM 674 C CA . LYS A 1 87 ? 2.713 3.455 12.844 1.00 98.12 87 LYS A CA 1
ATOM 675 C C . LYS A 1 87 ? 4.191 3.519 12.453 1.00 98.12 87 LYS A C 1
ATOM 677 O O . LYS A 1 87 ? 4.840 4.520 12.750 1.00 98.12 87 LYS A O 1
ATOM 682 N N . GLU A 1 88 ? 4.716 2.486 11.790 1.00 97.25 88 GLU A N 1
ATOM 683 C CA . GLU A 1 88 ? 6.088 2.494 11.262 1.00 97.25 88 GLU A CA 1
ATOM 684 C C . GLU A 1 88 ? 6.246 3.564 10.170 1.00 97.25 88 GLU A C 1
ATOM 686 O O . GLU A 1 88 ? 7.210 4.332 10.205 1.00 97.25 88 GLU A O 1
ATOM 691 N N . ALA A 1 89 ? 5.286 3.663 9.243 1.00 97.25 89 ALA A N 1
ATOM 692 C CA . ALA A 1 89 ? 5.278 4.694 8.205 1.00 97.25 89 ALA A CA 1
ATOM 693 C C . ALA A 1 89 ? 5.304 6.107 8.809 1.00 97.25 89 ALA A C 1
ATOM 695 O O . ALA A 1 89 ? 6.133 6.934 8.421 1.00 97.25 89 ALA A O 1
ATOM 696 N N . TYR A 1 90 ? 4.446 6.367 9.802 1.00 96.44 90 TYR A N 1
ATOM 697 C CA . TYR A 1 90 ? 4.394 7.637 10.529 1.00 96.44 90 TYR A CA 1
ATOM 698 C C . TYR A 1 90 ? 5.703 7.950 11.255 1.00 96.44 90 TYR A C 1
ATOM 700 O O . TYR A 1 90 ? 6.224 9.054 11.107 1.00 96.44 90 TYR A O 1
ATOM 708 N N . GLY A 1 91 ? 6.287 6.977 11.961 1.00 95.12 91 GLY A N 1
ATOM 709 C CA . GLY A 1 91 ? 7.567 7.156 12.654 1.00 95.12 91 GLY A CA 1
ATOM 710 C C . GLY A 1 91 ? 8.740 7.492 11.724 1.00 95.12 91 GLY A C 1
ATOM 711 O O . GLY A 1 91 ? 9.698 8.124 12.153 1.00 95.12 91 GLY A O 1
ATOM 712 N N . LYS A 1 92 ? 8.661 7.112 10.442 1.00 92.50 92 LYS A N 1
ATOM 713 C CA . LYS A 1 92 ? 9.665 7.440 9.414 1.00 92.50 92 LYS A CA 1
ATOM 714 C C . LYS A 1 92 ? 9.414 8.762 8.691 1.00 92.50 92 LYS A C 1
ATOM 716 O O . LYS A 1 92 ? 10.236 9.158 7.867 1.00 92.50 92 LYS A O 1
ATOM 721 N N . SER A 1 93 ? 8.291 9.430 8.946 1.00 88.75 93 SER A N 1
ATOM 722 C CA . SER A 1 93 ? 7.983 10.711 8.314 1.00 88.75 93 SER A CA 1
ATOM 723 C C . SER A 1 93 ? 8.614 11.872 9.084 1.00 88.75 93 SER A C 1
ATOM 725 O O . SER A 1 93 ? 8.328 12.070 10.262 1.00 88.75 93 SER A O 1
ATOM 727 N N . ASN A 1 94 ? 9.472 12.642 8.411 1.00 86.62 94 ASN A N 1
ATOM 728 C CA . ASN A 1 94 ? 10.042 13.878 8.937 1.00 86.62 94 ASN A CA 1
ATOM 729 C C . ASN A 1 94 ? 10.006 14.970 7.844 1.00 86.62 94 ASN A C 1
ATOM 731 O O . ASN A 1 94 ? 10.713 14.823 6.846 1.00 86.62 94 ASN A O 1
ATOM 735 N N . PRO A 1 95 ? 9.183 16.029 7.983 1.00 90.69 95 PRO A N 1
ATOM 736 C CA . PRO A 1 95 ? 8.270 16.288 9.099 1.00 90.69 95 PRO A CA 1
ATOM 737 C C . PRO A 1 95 ? 7.135 15.245 9.193 1.00 90.69 95 PRO A C 1
ATOM 739 O O . PRO A 1 95 ? 6.865 14.536 8.217 1.00 90.69 95 PRO A O 1
ATOM 742 N N . PRO A 1 96 ? 6.443 15.149 10.345 1.00 89.44 96 PRO A N 1
ATOM 743 C CA . PRO A 1 96 ? 5.339 14.212 10.526 1.00 89.44 96 PRO A CA 1
ATOM 744 C C . PRO A 1 96 ? 4.257 14.339 9.445 1.00 89.44 96 PRO A C 1
ATOM 746 O O . PRO A 1 96 ? 3.673 15.408 9.233 1.00 89.44 96 PRO A O 1
ATOM 749 N N . ASN A 1 97 ? 3.943 13.230 8.776 1.00 93.62 97 ASN A N 1
ATOM 750 C CA . ASN A 1 97 ? 2.958 13.210 7.702 1.00 93.62 97 ASN A CA 1
ATOM 751 C C . ASN A 1 97 ? 1.533 13.075 8.265 1.00 93.62 97 ASN A C 1
ATOM 753 O O . ASN A 1 97 ? 1.106 12.007 8.711 1.00 93.62 97 ASN A O 1
ATOM 757 N N . LYS A 1 98 ? 0.756 14.163 8.196 1.00 94.69 98 LYS A N 1
ATOM 758 C CA . LYS A 1 98 ? -0.634 14.208 8.686 1.00 94.69 98 LYS A CA 1
ATOM 759 C C . LYS A 1 98 ? -1.561 13.208 7.984 1.00 94.69 98 LYS A C 1
ATOM 761 O O . LYS A 1 98 ? -2.550 12.790 8.583 1.00 94.69 98 LYS A O 1
ATOM 766 N N . ASN A 1 99 ? -1.273 12.816 6.741 1.00 93.00 99 ASN A N 1
ATOM 767 C CA . ASN A 1 99 ? -2.081 11.817 6.037 1.00 93.00 99 ASN A CA 1
ATOM 768 C C . ASN A 1 99 ? -1.895 10.421 6.634 1.00 93.00 99 ASN A C 1
ATOM 770 O O . ASN A 1 99 ? -2.877 9.689 6.738 1.00 93.00 99 ASN A O 1
ATOM 774 N N . PHE A 1 100 ? -0.688 10.099 7.110 1.00 95.94 100 PHE A N 1
ATOM 775 C CA . PHE A 1 100 ? -0.421 8.807 7.746 1.00 95.94 100 PHE A CA 1
ATOM 776 C C . PHE A 1 100 ? -1.190 8.707 9.071 1.00 95.94 100 PHE A C 1
ATOM 778 O O . PHE A 1 100 ? -1.859 7.724 9.376 1.00 95.94 100 PHE A O 1
ATOM 785 N N . LEU A 1 101 ? -1.223 9.806 9.834 1.00 94.81 101 LEU A N 1
ATOM 786 C CA . LEU A 1 101 ? -2.020 9.879 11.059 1.00 94.81 101 LEU A CA 1
ATOM 787 C C . LEU A 1 101 ? -3.531 9.715 10.798 1.00 94.81 101 LEU A C 1
ATOM 789 O O . LEU A 1 101 ? -4.220 9.027 11.556 1.00 94.81 101 LEU A O 1
ATOM 793 N N . LYS A 1 102 ? -4.055 10.319 9.721 1.00 95.06 102 LYS A N 1
ATOM 794 C CA . LYS A 1 102 ? -5.463 10.150 9.320 1.00 95.06 102 LYS A CA 1
ATOM 795 C C . LYS A 1 102 ? -5.776 8.692 8.983 1.00 95.06 102 LYS A C 1
ATOM 797 O O . LYS A 1 102 ? -6.780 8.172 9.466 1.00 95.06 102 LYS A O 1
ATOM 802 N N . ARG A 1 103 ? -4.913 8.023 8.215 1.00 95.00 103 ARG A N 1
ATOM 803 C CA . ARG A 1 103 ? -5.071 6.600 7.882 1.00 95.00 103 ARG A CA 1
ATOM 804 C C . ARG A 1 103 ? -4.962 5.704 9.103 1.00 95.00 103 ARG A C 1
ATOM 806 O O . ARG A 1 103 ? -5.812 4.841 9.288 1.00 95.00 103 ARG A O 1
ATOM 813 N N . LEU A 1 104 ? -4.033 5.983 10.012 1.00 95.88 104 LEU A N 1
ATOM 814 C CA . LEU A 1 104 ? -3.942 5.275 11.286 1.00 95.88 104 LEU A CA 1
ATOM 815 C C . LEU A 1 104 ? -5.256 5.355 12.079 1.00 95.88 104 LEU A C 1
ATOM 817 O O . LEU A 1 104 ? -5.701 4.356 12.646 1.00 95.88 104 LEU A O 1
ATOM 821 N N . HIS A 1 105 ? -5.900 6.526 12.113 1.00 95.75 105 HIS A N 1
ATOM 822 C CA . HIS A 1 105 ? -7.212 6.692 12.747 1.00 95.75 105 HIS A CA 1
ATOM 823 C C . HIS A 1 105 ? -8.320 5.925 12.021 1.00 95.75 105 HIS A C 1
ATOM 825 O O . HIS A 1 105 ? -9.146 5.283 12.669 1.00 95.75 105 HIS A O 1
ATOM 831 N N . MET A 1 106 ? -8.322 5.943 10.687 1.00 95.44 106 MET A N 1
ATOM 832 C CA . MET A 1 106 ? -9.264 5.159 9.884 1.00 95.44 106 MET A CA 1
ATOM 833 C C . MET A 1 106 ? -9.120 3.655 10.145 1.00 95.44 106 MET A C 1
ATOM 835 O O . MET A 1 106 ? -10.108 2.986 10.444 1.00 95.44 106 MET A O 1
ATOM 839 N N . TYR A 1 107 ? -7.897 3.123 10.122 1.00 97.56 107 TYR A N 1
ATOM 840 C CA . TYR A 1 107 ? -7.649 1.697 10.336 1.00 97.56 107 TYR A CA 1
ATOM 841 C C . TYR A 1 107 ? -8.034 1.256 11.753 1.00 97.56 107 TYR A C 1
ATOM 843 O O . TYR A 1 107 ? -8.600 0.177 11.920 1.00 97.56 107 TYR A O 1
ATOM 851 N N . LYS A 1 108 ? -7.838 2.109 12.773 1.00 96.50 108 LYS A N 1
ATOM 852 C CA . LYS A 1 108 ? -8.342 1.867 14.143 1.00 96.50 108 LYS A CA 1
ATOM 853 C C . LYS A 1 108 ? -9.864 1.715 14.205 1.00 96.50 108 LYS A C 1
ATOM 855 O O . LYS A 1 108 ? -10.360 0.973 15.046 1.00 96.50 108 LYS A O 1
ATOM 860 N N . LYS A 1 109 ? -10.595 2.376 13.306 1.00 96.19 109 LYS A N 1
ATOM 861 C CA . LYS A 1 109 ? -12.051 2.242 13.143 1.00 96.19 109 LYS A CA 1
ATOM 862 C C . LYS A 1 109 ? -12.454 1.120 12.181 1.00 96.19 109 LYS A C 1
ATOM 864 O O . LYS A 1 109 ? -13.629 1.012 11.851 1.00 96.19 109 LYS A O 1
ATOM 869 N N . ARG A 1 110 ? -11.500 0.292 11.735 1.00 95.19 110 ARG A N 1
ATOM 870 C CA . ARG A 1 110 ? -11.697 -0.772 10.736 1.00 95.19 110 ARG A CA 1
ATOM 871 C C . ARG A 1 110 ? -12.256 -0.240 9.412 1.00 95.19 110 ARG A C 1
ATOM 873 O O . ARG A 1 110 ? -13.150 -0.853 8.836 1.00 95.19 110 ARG A O 1
ATOM 880 N N . MET A 1 111 ? -11.739 0.914 8.977 1.00 94.44 111 MET A N 1
ATOM 881 C CA . MET A 1 111 ? -12.092 1.569 7.716 1.00 94.44 111 MET A CA 1
ATOM 882 C C . MET A 1 111 ? -10.913 1.563 6.731 1.00 94.44 111 MET A C 1
ATOM 884 O O . MET A 1 111 ? -9.860 2.113 7.052 1.00 94.44 111 MET A O 1
ATOM 888 N N . SER A 1 112 ? -11.091 1.002 5.532 1.00 92.25 112 SER A N 1
ATOM 889 C CA . SER A 1 112 ? -10.175 1.108 4.383 1.00 92.25 112 SER A CA 1
ATOM 890 C C . SER A 1 112 ? -10.628 2.197 3.392 1.00 92.25 112 SER A C 1
ATOM 892 O O . SER A 1 112 ? -11.676 2.831 3.566 1.00 92.25 112 SER A O 1
ATOM 894 N N . TYR A 1 113 ? -9.851 2.418 2.324 1.00 87.75 113 TYR A N 1
ATOM 895 C CA . TYR A 1 113 ? -10.276 3.277 1.212 1.00 87.75 113 TYR A CA 1
ATOM 896 C C . TYR A 1 113 ? -11.545 2.751 0.526 1.00 87.75 113 TYR A C 1
ATOM 898 O O . TYR A 1 113 ? -12.420 3.553 0.196 1.00 87.75 113 TYR A O 1
ATOM 906 N N . ALA A 1 114 ? -11.699 1.430 0.373 1.00 79.38 114 ALA A N 1
ATOM 907 C CA . ALA A 1 114 ? -12.920 0.835 -0.170 1.00 79.38 114 ALA A CA 1
ATOM 908 C C . ALA A 1 114 ? -14.162 1.249 0.620 1.00 79.38 114 ALA A C 1
ATOM 910 O O . ALA A 1 114 ? -15.117 1.781 0.052 1.00 79.38 114 ALA A O 1
ATOM 911 N N . GLN A 1 115 ? -14.103 1.106 1.945 1.00 79.19 115 GLN A N 1
ATOM 912 C CA . GLN A 1 115 ? -15.232 1.409 2.825 1.00 79.19 115 GLN A CA 1
ATOM 913 C C . GLN A 1 115 ? -15.570 2.907 2.843 1.00 79.19 115 GLN A C 1
ATOM 915 O O . GLN A 1 115 ? -16.739 3.275 2.945 1.00 79.19 115 GLN A O 1
ATOM 920 N N . LEU A 1 116 ? -14.583 3.799 2.686 1.00 77.44 116 LEU A N 1
ATOM 921 C CA . LEU A 1 116 ? -14.855 5.231 2.503 1.00 77.44 116 LEU A CA 1
ATOM 922 C C . LEU A 1 116 ? -15.639 5.516 1.217 1.00 77.44 116 LEU A C 1
ATOM 924 O O . LEU A 1 116 ? -16.572 6.322 1.219 1.00 77.44 116 LEU A O 1
ATOM 928 N N . HIS A 1 117 ? -15.250 4.885 0.112 1.00 74.94 117 HIS A N 1
ATOM 929 C CA . HIS A 1 117 ? -15.879 5.107 -1.186 1.00 74.94 117 HIS A CA 1
ATOM 930 C C . HIS A 1 117 ? -17.287 4.514 -1.272 1.00 74.94 117 HIS A C 1
ATOM 932 O O . HIS A 1 117 ? -18.165 5.111 -1.898 1.00 74.94 117 HIS A O 1
ATOM 938 N N . GLU A 1 118 ? -17.509 3.379 -0.621 1.00 68.19 118 GLU A N 1
ATOM 939 C CA . GLU A 1 118 ? -18.811 2.719 -0.540 1.00 68.19 118 GLU A CA 1
ATOM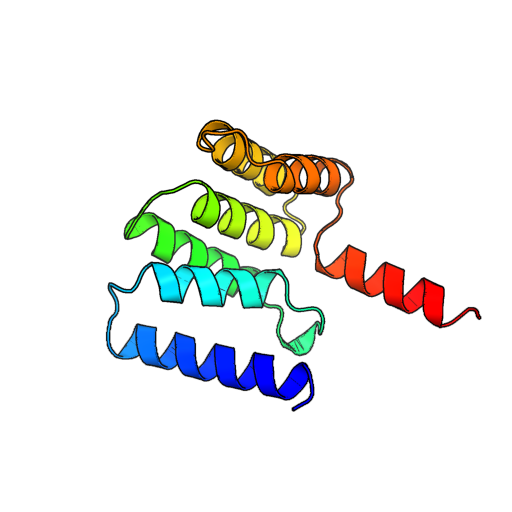 940 C C . GLU A 1 118 ? -19.790 3.525 0.314 1.00 68.19 118 GLU A C 1
ATOM 942 O O . GLU A 1 118 ? -20.892 3.829 -0.149 1.00 68.19 118 GLU A O 1
ATOM 947 N N . ASN A 1 119 ? -19.360 3.995 1.489 1.00 60.88 119 ASN A N 1
ATOM 948 C CA . ASN A 1 119 ? -20.185 4.842 2.351 1.00 60.88 119 ASN A CA 1
ATOM 949 C C . ASN A 1 119 ? -20.568 6.161 1.660 1.00 60.88 119 ASN A C 1
ATOM 951 O O . ASN A 1 119 ? -21.726 6.566 1.709 1.00 60.88 119 ASN A O 1
ATOM 955 N N . GLY A 1 120 ? -19.638 6.793 0.934 1.00 58.56 120 GLY A N 1
ATOM 956 C CA . GLY A 1 120 ? -19.925 8.012 0.168 1.00 58.56 120 GLY A CA 1
ATOM 957 C C . GLY A 1 120 ? -20.871 7.807 -1.025 1.00 58.56 120 GLY A C 1
ATOM 958 O O . GLY A 1 120 ? -21.526 8.757 -1.452 1.00 58.56 120 GLY A O 1
ATOM 959 N N . ASN A 1 121 ? -20.965 6.587 -1.565 1.00 53.19 121 ASN A N 1
ATOM 960 C CA . ASN A 1 121 ? -21.934 6.240 -2.606 1.00 53.19 121 ASN A CA 1
ATOM 961 C C . ASN A 1 121 ? -23.316 5.904 -2.014 1.00 53.19 121 ASN A C 1
ATOM 963 O O . ASN A 1 121 ? -24.323 6.261 -2.620 1.00 53.19 121 ASN A O 1
ATOM 967 N N . LEU A 1 122 ? -23.377 5.269 -0.837 1.00 50.06 122 LEU A N 1
ATOM 968 C CA . LEU A 1 122 ? -24.623 5.022 -0.096 1.00 50.06 122 LEU A CA 1
ATOM 969 C C . LEU A 1 122 ? -25.297 6.335 0.327 1.00 50.06 122 LEU A C 1
ATOM 971 O O . LEU A 1 122 ? -26.489 6.506 0.090 1.00 50.06 122 LEU A O 1
ATOM 975 N N . SER A 1 123 ? -24.535 7.307 0.843 1.00 49.19 123 SER A N 1
ATOM 976 C CA . SER A 1 123 ? -25.070 8.628 1.218 1.00 49.19 123 SER A CA 1
ATOM 977 C C . SER A 1 123 ? -25.639 9.426 0.038 1.00 49.19 123 SER A C 1
ATOM 979 O O . SER A 1 123 ? -26.479 10.292 0.240 1.00 49.19 123 SER A O 1
ATOM 981 N N . ARG A 1 124 ? -25.188 9.152 -1.195 1.00 50.72 124 ARG A N 1
ATOM 982 C CA . ARG A 1 124 ? -25.659 9.826 -2.420 1.00 50.72 124 ARG A CA 1
ATOM 983 C C . ARG A 1 124 ? -26.847 9.138 -3.092 1.00 50.72 124 ARG A C 1
ATOM 985 O O . ARG A 1 124 ? -27.387 9.704 -4.028 1.00 50.72 124 ARG A O 1
ATOM 992 N N . LYS A 1 125 ? -27.215 7.923 -2.672 1.00 46.31 125 LYS A N 1
ATOM 993 C CA . LYS A 1 125 ? -28.383 7.195 -3.200 1.00 46.31 125 LYS A CA 1
ATOM 994 C C . LYS A 1 125 ? -29.665 7.427 -2.389 1.00 46.31 125 LYS A C 1
ATOM 996 O O . LYS A 1 125 ? -30.709 6.935 -2.795 1.00 46.31 125 LYS A O 1
ATOM 1001 N N . ILE A 1 126 ? -29.577 8.109 -1.243 1.00 47.25 126 ILE A N 1
ATOM 1002 C CA . ILE A 1 126 ? -30.701 8.359 -0.317 1.00 47.25 126 ILE A CA 1
ATOM 1003 C C . ILE A 1 126 ? -31.174 9.835 -0.387 1.00 47.25 126 ILE A C 1
ATOM 1005 O O . ILE A 1 126 ? -32.000 10.268 0.409 1.00 47.25 126 ILE A O 1
ATOM 1009 N N . LEU A 1 127 ? -30.682 10.609 -1.359 1.00 41.09 127 LEU A N 1
ATOM 1010 C CA . LEU A 1 127 ? -31.167 11.948 -1.721 1.00 41.09 127 LEU A CA 1
ATOM 1011 C C . LEU A 1 127 ? -31.558 11.944 -3.199 1.00 41.09 127 LEU A C 1
ATOM 1013 O O . LEU A 1 127 ? -32.512 12.668 -3.542 1.00 41.09 127 LEU A O 1
#